Protein AF-A0A3L7N9A5-F1 (afdb_monomer_lite)

Sequence (93 aa):
MESMSAKCRDRLDGLDALGAVQVWLDGAYGVGEEPSLVALLRRKLNLDLFEREVRELLYDALDHGWSANVILERLKEADESSEGVYSPGSHPR

Radius of gyration: 15.94 Å; chains: 1; bounding box: 33×40×49 Å

Foldseek 3Di:
DDDPPVVLVVVLVPDALLRLLVCVLVVVDDDPCLLVNLVRLCVRLVAPDDSVVLVVLSVVCSVVVHHSVVSNVVSVVVRVVVVDDDDDDPDDD

pLDDT: mean 75.46, std 14.88, range [42.72, 89.75]

Secondary structure (DSSP, 8-state):
-----HHHHHHHHT--HHHHHHHHHTT-PPTT-HHHHHHHHHHHHT----HHHHHHHHHHHHHTT--HHHHHHHHHHHHHHHS----------

Structure (mmCIF, N/CA/C/O backbone):
data_AF-A0A3L7N9A5-F1
#
_entry.id   AF-A0A3L7N9A5-F1
#
loop_
_atom_site.group_PDB
_atom_site.id
_atom_site.type_symbol
_atom_site.label_atom_id
_atom_site.label_alt_id
_atom_site.label_comp_id
_atom_site.label_asym_id
_atom_site.label_entity_id
_atom_site.label_seq_id
_atom_site.pdbx_PDB_ins_code
_atom_site.Cartn_x
_atom_site.Cartn_y
_atom_site.Cartn_z
_atom_site.occupancy
_atom_site.B_iso_or_equiv
_atom_site.auth_seq_id
_atom_site.auth_comp_id
_atom_site.auth_asym_id
_atom_site.auth_atom_id
_atom_site.pdbx_PDB_model_num
ATOM 1 N N . MET A 1 1 ? -19.470 2.410 -18.252 1.00 42.72 1 MET A N 1
ATOM 2 C CA . MET A 1 1 ? -19.035 1.936 -16.922 1.00 42.72 1 MET A CA 1
ATOM 3 C C . MET A 1 1 ? -18.600 0.502 -17.102 1.00 42.72 1 MET A C 1
ATOM 5 O O . MET A 1 1 ? -19.433 -0.394 -17.059 1.00 42.72 1 MET A O 1
ATOM 9 N N . GLU A 1 2 ? -17.336 0.308 -17.464 1.00 46.69 2 GLU A N 1
ATOM 10 C CA . GLU A 1 2 ? -16.791 -1.031 -17.659 1.00 46.69 2 GLU A CA 1
ATOM 11 C C . GLU A 1 2 ? -16.704 -1.710 -16.299 1.00 46.69 2 GLU A C 1
ATOM 13 O O . GLU A 1 2 ? -16.210 -1.150 -15.321 1.00 46.69 2 GLU A O 1
ATOM 18 N N . SER A 1 3 ? -17.330 -2.877 -16.231 1.00 45.66 3 SER A N 1
ATOM 19 C CA . SER A 1 3 ? -17.403 -3.704 -15.046 1.00 45.66 3 SER A CA 1
ATOM 20 C C . SER A 1 3 ? -15.990 -3.987 -14.553 1.00 45.66 3 SER A C 1
ATOM 22 O O . SER A 1 3 ? -15.194 -4.560 -15.294 1.00 45.66 3 SER A O 1
ATOM 24 N N . MET A 1 4 ? -15.699 -3.624 -13.299 1.00 51.47 4 MET A N 1
ATOM 25 C CA . MET A 1 4 ? -14.591 -4.217 -12.550 1.00 51.47 4 MET A CA 1
ATOM 26 C C . MET A 1 4 ? -14.625 -5.720 -12.813 1.00 51.47 4 MET A C 1
ATOM 28 O O . MET A 1 4 ? -15.591 -6.393 -12.443 1.00 51.47 4 MET A O 1
ATOM 32 N N . SER A 1 5 ? -13.627 -6.234 -13.529 1.00 52.53 5 SER A N 1
ATOM 33 C CA . SER A 1 5 ? -13.573 -7.652 -13.850 1.00 52.53 5 SER A CA 1
ATOM 34 C C . SER A 1 5 ? -13.565 -8.397 -12.522 1.00 52.53 5 SER A C 1
ATOM 36 O O . SER A 1 5 ? -12.675 -8.183 -11.701 1.00 52.53 5 SER A O 1
ATOM 38 N N . ALA A 1 6 ? -14.569 -9.240 -12.268 1.00 56.00 6 ALA A N 1
ATOM 39 C CA . ALA A 1 6 ? -14.703 -9.971 -11.005 1.00 56.00 6 ALA A CA 1
ATOM 40 C C . ALA A 1 6 ? -13.410 -10.723 -10.621 1.00 56.00 6 ALA A C 1
ATOM 42 O O . ALA A 1 6 ? -13.132 -10.913 -9.443 1.00 56.00 6 ALA A O 1
ATOM 43 N N . LYS A 1 7 ? -12.583 -11.054 -11.622 1.00 57.06 7 LYS A N 1
ATOM 44 C CA . LYS A 1 7 ? -11.232 -11.615 -11.499 1.00 57.06 7 LYS A CA 1
ATOM 45 C C . LYS A 1 7 ? -10.250 -10.764 -10.696 1.00 57.06 7 LYS A C 1
ATOM 47 O O . LYS A 1 7 ? -9.435 -11.323 -9.974 1.00 57.06 7 LYS A O 1
ATOM 52 N N . CYS A 1 8 ? -10.301 -9.447 -10.833 1.00 55.34 8 CYS A N 1
ATOM 53 C CA . CYS A 1 8 ? -9.405 -8.532 -10.134 1.00 55.34 8 CYS A CA 1
ATOM 54 C C . CYS A 1 8 ? -9.763 -8.446 -8.653 1.00 55.34 8 CYS A C 1
ATOM 56 O O . CYS A 1 8 ? -8.902 -8.568 -7.788 1.00 55.34 8 CYS A O 1
ATOM 58 N N . ARG A 1 9 ? -11.065 -8.351 -8.362 1.00 58.91 9 ARG A N 1
ATOM 59 C CA . ARG A 1 9 ? -11.572 -8.369 -6.989 1.00 58.91 9 ARG A CA 1
ATOM 60 C C . ARG A 1 9 ? -11.284 -9.701 -6.294 1.00 58.91 9 ARG A C 1
ATOM 62 O O . ARG A 1 9 ? -10.866 -9.680 -5.151 1.00 58.91 9 ARG A O 1
ATOM 69 N N . ASP A 1 10 ? -11.470 -10.826 -6.982 1.00 60.69 10 ASP A N 1
ATOM 70 C CA . ASP A 1 10 ? -11.200 -12.172 -6.450 1.00 60.69 10 ASP A CA 1
ATOM 71 C C . ASP A 1 10 ? -9.701 -12.409 -6.190 1.00 60.69 10 ASP A C 1
ATOM 73 O O . ASP A 1 10 ? -9.319 -12.910 -5.135 1.00 60.69 10 ASP A O 1
ATOM 77 N N . ARG A 1 11 ? -8.830 -11.939 -7.098 1.00 65.12 11 ARG A N 1
ATOM 78 C CA . ARG A 1 11 ? -7.372 -11.944 -6.890 1.00 65.12 11 ARG A CA 1
ATOM 79 C C . ARG A 1 11 ? -6.951 -11.109 -5.688 1.00 65.12 11 ARG A C 1
ATOM 81 O O . ARG A 1 11 ? -6.029 -11.504 -4.987 1.00 65.12 11 ARG A O 1
ATOM 88 N N . LEU A 1 12 ? -7.601 -9.970 -5.472 1.00 65.69 12 LEU A N 1
ATOM 89 C CA . LEU A 1 12 ? -7.289 -9.074 -4.365 1.00 65.69 12 LEU A CA 1
ATOM 90 C C . LEU A 1 12 ? -7.850 -9.557 -3.030 1.00 65.69 12 LEU A C 1
ATOM 92 O O . LEU A 1 12 ? -7.167 -9.434 -2.022 1.00 65.69 12 LEU A O 1
ATOM 96 N N . ASP A 1 13 ? -9.043 -10.149 -3.011 1.00 65.69 13 ASP A N 1
ATOM 97 C CA . ASP A 1 13 ? -9.711 -10.604 -1.783 1.00 65.69 13 ASP A CA 1
ATOM 98 C C . ASP A 1 13 ? -8.870 -11.632 -0.997 1.00 65.69 13 ASP A C 1
ATOM 100 O O . ASP A 1 13 ? -8.869 -11.628 0.234 1.00 65.69 13 ASP A O 1
ATOM 104 N N . GLY A 1 14 ? -8.075 -12.445 -1.703 1.00 69.44 14 GLY A N 1
ATOM 105 C CA . GLY A 1 14 ? -7.147 -13.412 -1.109 1.00 69.44 14 GLY A CA 1
ATOM 106 C C . GLY A 1 14 ? -5.755 -12.875 -0.751 1.00 69.44 14 GLY A C 1
ATOM 107 O O . GLY A 1 14 ? -4.969 -13.614 -0.158 1.00 69.44 14 GLY A O 1
ATOM 108 N N . LEU A 1 15 ? -5.418 -11.631 -1.106 1.00 76.81 15 LEU A N 1
ATOM 109 C CA . LEU A 1 15 ? -4.091 -11.058 -0.868 1.00 76.81 15 LEU A CA 1
ATOM 110 C C . LEU A 1 15 ? -4.058 -10.235 0.424 1.00 76.81 15 LEU A C 1
ATOM 112 O O . LEU A 1 15 ? -4.972 -9.474 0.754 1.00 76.81 15 LEU A O 1
ATOM 116 N N . ASP A 1 16 ? -2.958 -10.356 1.162 1.00 84.44 16 ASP A N 1
ATOM 117 C CA . ASP A 1 16 ? -2.629 -9.408 2.223 1.00 84.44 16 ASP A CA 1
ATOM 118 C C . ASP A 1 16 ? -2.131 -8.084 1.647 1.00 84.44 16 ASP A C 1
ATOM 120 O O . ASP A 1 16 ? -1.755 -8.002 0.478 1.00 84.44 16 ASP A O 1
ATOM 124 N N . ALA A 1 17 ? -2.108 -7.039 2.481 1.00 85.38 17 ALA A N 1
ATOM 125 C CA . ALA A 1 17 ? -1.704 -5.692 2.073 1.00 85.38 17 ALA A CA 1
ATOM 126 C C . ALA A 1 17 ? -0.363 -5.690 1.316 1.00 85.38 17 ALA A C 1
ATOM 128 O O . ALA A 1 17 ? -0.222 -5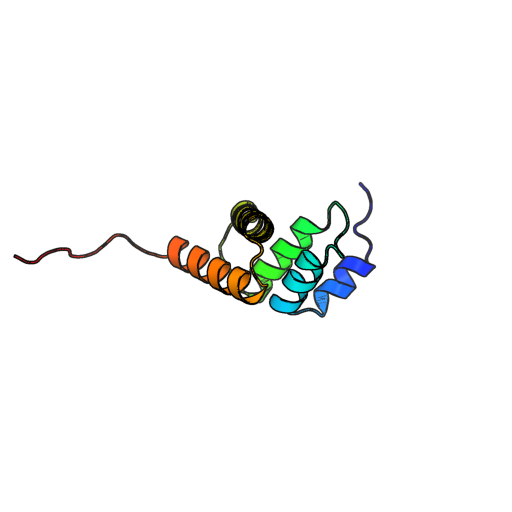.028 0.294 1.00 85.38 17 ALA A O 1
ATOM 129 N N . LEU A 1 18 ? 0.592 -6.511 1.762 1.00 87.31 18 LEU A N 1
ATOM 130 C CA . LEU A 1 18 ? 1.890 -6.669 1.110 1.00 87.31 18 LEU A CA 1
ATOM 131 C C . LEU A 1 18 ? 1.785 -7.282 -0.285 1.00 87.31 18 LEU A C 1
ATOM 133 O O . LEU A 1 18 ? 2.376 -6.758 -1.225 1.00 87.31 18 LEU A O 1
ATOM 137 N N . GLY A 1 19 ? 1.006 -8.355 -0.433 1.00 86.44 19 GLY A N 1
ATOM 138 C CA . GLY A 1 19 ? 0.778 -8.988 -1.729 1.00 86.44 19 GLY A CA 1
ATOM 139 C C . GLY A 1 19 ? 0.063 -8.046 -2.696 1.00 86.44 19 GLY A C 1
ATOM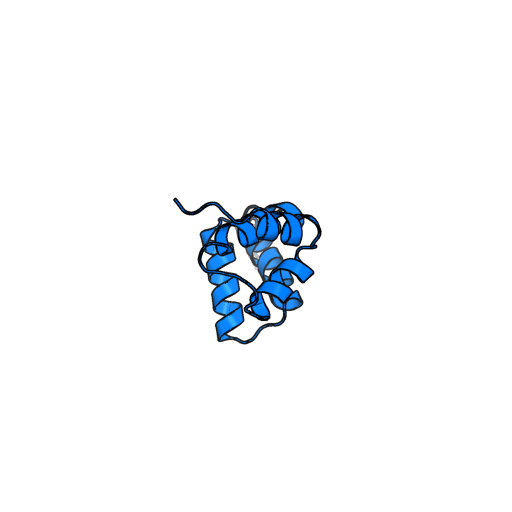 140 O O . GLY A 1 19 ? 0.431 -7.966 -3.863 1.00 86.44 19 GLY A O 1
ATOM 141 N N . ALA A 1 20 ? -0.898 -7.266 -2.201 1.00 84.94 20 ALA A N 1
ATOM 142 C CA . ALA A 1 20 ? -1.617 -6.290 -3.009 1.00 84.94 20 ALA A CA 1
ATOM 143 C C . ALA A 1 20 ? -0.688 -5.188 -3.556 1.00 84.94 20 ALA A C 1
ATOM 145 O O . ALA A 1 20 ? -0.762 -4.883 -4.747 1.00 84.94 20 ALA A O 1
ATOM 146 N N . VAL A 1 21 ? 0.221 -4.652 -2.726 1.00 86.81 21 VAL A N 1
ATOM 147 C CA . VAL A 1 21 ? 1.238 -3.670 -3.152 1.00 86.81 21 VAL A CA 1
ATOM 148 C C . VAL A 1 21 ? 2.286 -4.300 -4.072 1.00 86.81 21 VAL A C 1
ATOM 150 O O . VAL A 1 21 ? 2.694 -3.673 -5.042 1.00 86.81 21 VAL A O 1
ATOM 153 N N . GLN A 1 22 ? 2.714 -5.542 -3.827 1.00 86.56 22 GLN A N 1
ATOM 154 C CA . GLN A 1 22 ? 3.667 -6.221 -4.715 1.00 86.56 22 GLN A CA 1
ATOM 155 C C . GLN A 1 22 ? 3.108 -6.422 -6.123 1.00 86.56 22 GLN A C 1
ATOM 157 O O . GLN A 1 22 ? 3.798 -6.125 -7.091 1.00 86.56 22 GLN A O 1
ATOM 162 N N . VAL A 1 23 ? 1.860 -6.879 -6.246 1.00 82.81 23 VAL A N 1
ATOM 163 C CA . VAL A 1 23 ? 1.190 -7.028 -7.550 1.00 82.81 23 VAL A CA 1
ATOM 164 C C . VAL A 1 23 ? 1.065 -5.670 -8.253 1.00 82.81 23 VAL A C 1
ATOM 166 O O . VAL A 1 23 ? 1.112 -5.597 -9.479 1.00 82.81 23 VAL A O 1
ATOM 169 N N . TRP A 1 24 ? 0.937 -4.589 -7.481 1.00 81.94 24 TRP A N 1
ATOM 170 C CA . TRP A 1 24 ? 0.874 -3.229 -8.005 1.00 81.94 24 TRP A CA 1
ATOM 171 C C . TRP A 1 24 ? 2.225 -2.748 -8.531 1.00 81.94 24 TRP A C 1
ATOM 173 O O . TRP A 1 24 ? 2.296 -2.265 -9.658 1.00 81.94 24 TRP A O 1
ATOM 183 N N . LEU A 1 25 ? 3.301 -2.979 -7.777 1.00 82.75 25 LEU A N 1
ATOM 184 C CA . LEU A 1 25 ? 4.673 -2.704 -8.216 1.00 82.75 25 LEU A CA 1
ATOM 185 C C . LEU A 1 25 ? 5.084 -3.540 -9.438 1.00 82.75 25 LEU A C 1
ATOM 187 O O . LEU A 1 25 ? 5.838 -3.059 -10.277 1.00 82.75 25 LEU A O 1
ATOM 191 N N . ASP A 1 26 ? 4.568 -4.764 -9.566 1.00 83.06 26 ASP A N 1
ATOM 192 C CA . ASP A 1 26 ? 4.789 -5.638 -10.729 1.00 83.06 26 ASP A CA 1
ATOM 193 C C . ASP A 1 26 ? 4.095 -5.117 -12.006 1.00 83.06 26 ASP A C 1
ATOM 195 O O . ASP A 1 26 ? 4.294 -5.646 -13.097 1.00 83.06 26 ASP A O 1
ATOM 199 N N . GLY A 1 27 ? 3.264 -4.071 -11.897 1.00 76.12 27 GLY A N 1
ATOM 200 C CA . GLY A 1 27 ? 2.507 -3.527 -13.024 1.00 76.12 27 GLY A CA 1
ATOM 201 C C . GLY A 1 27 ? 1.392 -4.460 -13.503 1.00 76.12 27 GLY A C 1
ATOM 202 O O . GLY A 1 27 ? 0.837 -4.265 -14.582 1.00 76.12 27 GLY A O 1
ATOM 203 N N . ALA A 1 28 ? 1.027 -5.463 -12.701 1.00 73.00 28 ALA A N 1
ATOM 204 C CA . ALA A 1 28 ? -0.026 -6.426 -13.011 1.00 73.00 28 ALA A CA 1
ATOM 205 C C . ALA A 1 28 ? -1.451 -5.875 -12.766 1.00 73.00 28 ALA A C 1
ATOM 207 O O . ALA A 1 28 ? -2.413 -6.648 -12.757 1.00 73.00 28 ALA A O 1
ATOM 208 N N . TYR A 1 29 ? -1.585 -4.557 -12.578 1.00 68.44 29 TYR A N 1
ATOM 209 C CA . TYR A 1 29 ? -2.846 -3.831 -12.419 1.00 68.44 29 TYR A CA 1
ATOM 210 C C . TYR A 1 29 ? -3.275 -3.173 -13.732 1.00 68.44 29 TYR A C 1
ATOM 212 O O . TYR A 1 29 ? -2.503 -2.470 -14.381 1.00 68.44 29 TYR A O 1
ATOM 220 N N . GLY A 1 30 ? -4.536 -3.365 -14.102 1.00 65.19 30 GLY A N 1
ATOM 221 C CA . GLY A 1 30 ? -5.195 -2.646 -15.180 1.00 65.19 30 GLY A CA 1
ATOM 222 C C . GLY A 1 30 ? -5.647 -1.240 -14.773 1.00 65.19 30 GLY A C 1
ATOM 223 O O . GLY A 1 30 ? -5.843 -0.915 -13.598 1.00 65.19 30 GLY A O 1
ATOM 224 N N . VAL A 1 31 ? -5.859 -0.396 -15.784 1.00 61.09 31 VAL A N 1
ATOM 225 C CA . VAL A 1 31 ? -6.412 0.956 -15.622 1.00 61.09 31 VAL A CA 1
ATOM 226 C C . VAL A 1 31 ? -7.784 0.872 -14.938 1.00 61.09 31 VAL A C 1
ATOM 228 O O . VAL A 1 31 ? -8.696 0.225 -15.449 1.00 61.09 31 VAL A O 1
ATOM 231 N N . GLY A 1 32 ? -7.932 1.533 -13.784 1.00 70.88 32 GLY A N 1
ATOM 232 C CA . GLY A 1 32 ? -9.171 1.555 -12.990 1.00 70.88 32 GLY A CA 1
ATOM 233 C C . GLY A 1 32 ? -9.198 0.618 -11.774 1.00 70.88 32 GLY A C 1
ATOM 234 O O . G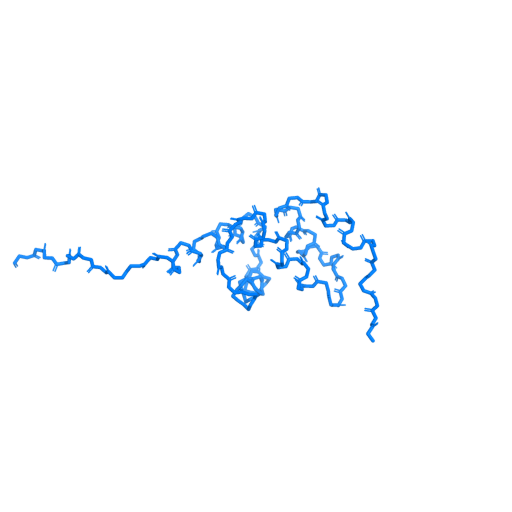LY A 1 32 ? -10.176 0.627 -11.025 1.00 70.88 32 GLY A O 1
ATOM 235 N N . GLU A 1 33 ? -8.139 -0.157 -11.533 1.00 73.88 33 GLU A N 1
ATOM 236 C CA . GLU A 1 33 ? -8.039 -1.058 -10.373 1.00 73.88 33 GLU A CA 1
ATOM 237 C C . GLU A 1 33 ? -7.424 -0.405 -9.119 1.00 73.88 33 GLU A C 1
ATOM 239 O O . GLU A 1 33 ? -7.630 -0.889 -8.005 1.00 73.88 33 GLU A O 1
ATOM 244 N N . GLU A 1 34 ? -6.749 0.737 -9.277 1.00 77.06 34 GLU A N 1
ATOM 245 C CA . GLU A 1 34 ? -6.178 1.559 -8.195 1.00 77.06 34 GLU A CA 1
ATOM 246 C C . GLU A 1 34 ? -7.119 1.797 -6.995 1.00 77.06 34 GLU A C 1
ATOM 248 O O . GLU A 1 34 ? -6.709 1.520 -5.867 1.00 77.06 34 GLU A O 1
ATOM 253 N N . PRO A 1 35 ? -8.382 2.248 -7.162 1.00 81.25 35 PRO A N 1
ATOM 254 C CA . PRO A 1 35 ? -9.267 2.476 -6.016 1.00 81.25 35 PRO A CA 1
ATOM 255 C C . PRO A 1 35 ? -9.589 1.187 -5.244 1.00 81.25 35 PRO A C 1
ATOM 257 O O . PRO A 1 35 ? -9.816 1.231 -4.035 1.00 81.25 35 PRO A O 1
ATOM 260 N N . SER A 1 36 ? -9.561 0.024 -5.905 1.00 81.81 36 SER A N 1
ATOM 261 C CA . SER A 1 36 ? -9.776 -1.268 -5.238 1.00 81.81 36 SER A CA 1
ATOM 262 C C . SER A 1 36 ? -8.581 -1.659 -4.373 1.00 81.81 36 SER A C 1
ATOM 264 O O . SER A 1 36 ? -8.771 -2.128 -3.251 1.00 81.81 36 SER A O 1
ATOM 266 N N . LEU A 1 37 ? -7.359 -1.422 -4.866 1.00 83.25 37 LEU A N 1
ATOM 267 C CA . LEU A 1 37 ? -6.134 -1.590 -4.082 1.00 83.25 37 LEU A CA 1
ATOM 268 C C . LEU A 1 37 ? -6.164 -0.693 -2.846 1.00 83.25 37 LEU A C 1
ATOM 270 O O . LEU A 1 37 ? -5.954 -1.174 -1.737 1.00 83.25 37 LEU A O 1
ATOM 274 N N . VAL A 1 38 ? -6.474 0.592 -3.019 1.00 87.06 38 VAL A N 1
ATOM 275 C CA . VAL A 1 38 ? -6.503 1.544 -1.903 1.00 87.06 38 VAL A CA 1
ATOM 276 C C . VAL A 1 38 ? -7.550 1.148 -0.859 1.00 87.06 38 VAL A C 1
ATOM 278 O O . VAL A 1 38 ? -7.252 1.128 0.335 1.00 87.06 38 VAL A O 1
ATOM 281 N N . ALA A 1 39 ? -8.757 0.767 -1.285 1.00 85.62 39 ALA A N 1
ATOM 282 C CA . ALA A 1 39 ? -9.796 0.291 -0.374 1.00 85.62 39 ALA A CA 1
ATOM 283 C C . ALA A 1 39 ? -9.363 -0.970 0.397 1.00 85.62 39 ALA A C 1
ATOM 285 O O . ALA A 1 39 ? -9.624 -1.082 1.598 1.00 85.62 39 ALA A O 1
ATOM 286 N N . LEU A 1 40 ? -8.672 -1.901 -0.269 1.00 86.06 40 LEU A N 1
ATOM 287 C CA . LEU A 1 40 ? -8.122 -3.093 0.370 1.00 86.06 40 LEU A CA 1
ATOM 288 C C . LEU A 1 40 ? -7.046 -2.733 1.394 1.00 86.06 40 LEU A C 1
ATOM 290 O O . LEU A 1 40 ? -7.101 -3.242 2.512 1.00 86.06 40 LEU A O 1
ATOM 294 N N . LEU A 1 41 ? -6.103 -1.855 1.043 1.00 86.56 41 LEU A N 1
ATOM 295 C CA . LEU A 1 41 ? -5.027 -1.427 1.940 1.00 86.56 41 LEU A CA 1
ATOM 296 C C . LEU A 1 41 ? -5.585 -0.779 3.199 1.00 86.56 41 LEU A C 1
ATOM 298 O O . LEU A 1 41 ? -5.232 -1.202 4.296 1.00 86.56 41 LEU A O 1
ATOM 302 N N . ARG A 1 42 ? -6.530 0.155 3.054 1.00 88.19 42 ARG A N 1
ATOM 303 C CA . ARG A 1 42 ? -7.208 0.792 4.191 1.00 88.19 42 ARG A CA 1
ATOM 304 C C . ARG A 1 42 ? -7.897 -0.230 5.085 1.00 88.19 42 ARG A C 1
ATOM 306 O O . ARG A 1 42 ? -7.727 -0.197 6.295 1.00 88.19 42 ARG A O 1
ATOM 313 N N . ARG A 1 43 ? -8.612 -1.196 4.497 1.00 86.19 43 ARG A N 1
ATOM 314 C CA . ARG A 1 43 ? -9.302 -2.248 5.257 1.00 86.19 43 ARG A CA 1
ATOM 315 C C . ARG A 1 43 ? -8.340 -3.212 5.959 1.00 86.19 43 ARG A C 1
ATOM 317 O O . ARG A 1 43 ? -8.622 -3.639 7.072 1.00 86.19 43 ARG A O 1
ATOM 324 N N . LYS A 1 44 ? -7.245 -3.606 5.303 1.00 87.25 44 LYS A N 1
ATOM 325 C CA . LYS A 1 44 ? -6.276 -4.590 5.821 1.00 87.25 44 LYS A CA 1
ATOM 326 C C . LYS A 1 44 ? -5.345 -3.997 6.873 1.00 87.25 44 LYS A C 1
ATOM 328 O O . LYS A 1 44 ? -4.987 -4.691 7.817 1.00 87.25 44 LYS A O 1
ATOM 333 N N . LEU A 1 45 ? -4.940 -2.747 6.685 1.00 84.06 45 LEU A N 1
ATOM 334 C CA . LEU A 1 45 ? -4.040 -2.026 7.584 1.00 84.06 45 LEU A CA 1
ATOM 335 C C . LEU A 1 45 ? -4.799 -1.202 8.629 1.00 84.06 45 LEU A C 1
ATOM 337 O O . LEU A 1 45 ? -4.169 -0.697 9.547 1.00 84.06 45 LEU A O 1
ATOM 341 N N . ASN A 1 46 ? -6.128 -1.124 8.507 1.00 86.75 46 ASN A N 1
ATOM 342 C CA . ASN A 1 46 ? -7.013 -0.335 9.357 1.00 86.75 46 ASN A CA 1
ATOM 343 C C . ASN A 1 46 ? -6.601 1.145 9.432 1.00 86.75 46 ASN A C 1
ATOM 345 O O . ASN A 1 46 ? -6.558 1.713 10.515 1.00 86.75 46 ASN A O 1
ATOM 349 N N . LEU A 1 47 ? -6.281 1.724 8.271 1.00 83.69 47 LEU A N 1
ATOM 350 C CA . LEU A 1 47 ? -5.837 3.114 8.137 1.00 83.69 47 LEU A CA 1
ATOM 351 C C . LEU A 1 47 ? -7.048 4.045 8.018 1.00 83.69 47 LEU A C 1
ATOM 353 O O . LEU A 1 47 ? -7.940 3.794 7.194 1.00 83.69 47 LEU A O 1
ATOM 357 N N . ASP A 1 48 ? -7.022 5.153 8.748 1.00 84.88 48 ASP A N 1
ATOM 358 C CA . ASP A 1 48 ? -7.970 6.267 8.643 1.00 84.88 48 ASP A CA 1
ATOM 359 C C . ASP A 1 48 ? -7.567 7.290 7.559 1.00 84.88 48 ASP A C 1
ATOM 361 O O . ASP A 1 48 ? -8.226 8.301 7.347 1.00 84.88 48 ASP A O 1
ATOM 365 N N . LEU A 1 49 ? -6.520 7.006 6.782 1.00 82.31 49 LEU A N 1
ATOM 366 C CA . LEU A 1 49 ? -6.098 7.842 5.653 1.00 82.31 49 LEU A CA 1
ATOM 367 C C . LEU A 1 49 ? -7.154 7.949 4.542 1.00 82.31 49 LEU A C 1
ATOM 369 O O . LEU A 1 49 ? -7.869 6.989 4.223 1.00 82.31 49 LEU A O 1
ATOM 373 N N . PHE A 1 50 ? -7.200 9.099 3.862 1.00 85.94 50 PHE A N 1
ATOM 374 C CA . PHE A 1 50 ? -8.037 9.274 2.675 1.00 85.94 50 PHE A CA 1
ATOM 375 C C . PHE A 1 50 ? -7.483 8.515 1.462 1.00 85.94 50 PHE A C 1
ATOM 377 O O . PHE A 1 50 ? -6.279 8.315 1.315 1.00 85.94 50 PHE A O 1
ATOM 384 N N . GLU A 1 51 ? -8.364 8.155 0.515 1.00 86.06 51 GLU A N 1
ATOM 385 C CA . GLU A 1 51 ? -7.958 7.456 -0.719 1.00 86.06 51 GLU A CA 1
ATOM 386 C C . GLU A 1 51 ? -6.856 8.212 -1.480 1.00 86.06 51 GLU A C 1
ATOM 388 O O . GLU A 1 51 ? -5.934 7.596 -2.011 1.00 86.06 51 GLU A O 1
ATOM 393 N N . ARG A 1 52 ? -6.933 9.549 -1.499 1.00 86.19 52 ARG A N 1
ATOM 394 C CA . ARG A 1 52 ? -5.924 10.402 -2.133 1.00 86.19 52 ARG A CA 1
ATOM 395 C C . ARG A 1 52 ? -4.552 10.246 -1.480 1.00 86.19 52 ARG A C 1
ATOM 397 O O . ARG A 1 52 ? -3.583 10.114 -2.207 1.00 86.19 52 ARG A O 1
ATOM 404 N N . GLU A 1 53 ? -4.474 10.229 -0.154 1.00 87.94 53 GLU A N 1
ATOM 405 C CA . GLU A 1 53 ? -3.196 10.157 0.570 1.00 87.94 53 GLU A CA 1
ATOM 406 C C . GLU A 1 53 ? -2.502 8.821 0.331 1.00 87.94 53 GLU A C 1
ATOM 408 O O . GLU A 1 53 ? -1.325 8.779 -0.020 1.00 87.94 53 GLU A O 1
ATOM 413 N N . VAL A 1 54 ? -3.262 7.724 0.417 1.00 88.06 54 VAL A N 1
ATOM 414 C CA . VAL A 1 54 ? -2.746 6.388 0.095 1.00 88.06 54 VAL A CA 1
ATOM 415 C C . VAL A 1 54 ? -2.246 6.341 -1.349 1.00 88.06 54 VAL A C 1
ATOM 417 O O . VAL A 1 54 ? -1.191 5.777 -1.625 1.00 88.06 54 VAL A O 1
ATOM 420 N N . ARG A 1 55 ? -2.991 6.949 -2.277 1.00 87.12 55 ARG A N 1
ATOM 421 C CA . ARG A 1 55 ? -2.625 7.004 -3.692 1.00 87.12 55 ARG A CA 1
ATOM 422 C C . ARG A 1 55 ? -1.354 7.821 -3.928 1.00 87.12 55 ARG A C 1
ATOM 424 O O . ARG A 1 55 ? -0.488 7.359 -4.659 1.00 87.12 55 ARG A O 1
ATOM 431 N N . GLU A 1 56 ? -1.237 9.007 -3.340 1.00 88.25 56 GLU A N 1
ATOM 432 C CA . GLU A 1 56 ? -0.038 9.843 -3.472 1.00 88.25 56 GLU A CA 1
ATOM 433 C C . GLU A 1 56 ? 1.201 9.112 -2.955 1.00 88.25 56 GLU A C 1
ATOM 435 O O . GLU A 1 56 ? 2.218 9.091 -3.639 1.00 88.25 56 GLU A O 1
ATOM 440 N N . LEU A 1 57 ? 1.083 8.417 -1.823 1.00 87.88 57 LEU A N 1
ATOM 441 C CA . LEU A 1 57 ? 2.174 7.634 -1.245 1.00 87.88 57 LEU A CA 1
ATOM 442 C C . LEU A 1 57 ? 2.565 6.441 -2.131 1.00 87.88 57 LEU A C 1
ATOM 444 O O . LEU A 1 57 ? 3.746 6.146 -2.296 1.00 87.88 57 LEU A O 1
ATOM 448 N N . LEU A 1 58 ? 1.587 5.780 -2.755 1.00 86.31 58 LEU A N 1
ATOM 449 C CA . LEU A 1 58 ? 1.852 4.753 -3.761 1.00 86.31 58 LEU A CA 1
ATOM 450 C C . LEU A 1 58 ? 2.635 5.334 -4.951 1.00 86.31 58 LEU A C 1
ATOM 452 O O . LEU A 1 58 ? 3.663 4.777 -5.329 1.00 86.31 58 LEU A O 1
ATOM 456 N N . TYR A 1 59 ? 2.201 6.459 -5.524 1.00 86.88 59 TYR A N 1
ATOM 457 C CA . TYR A 1 59 ? 2.911 7.091 -6.644 1.00 86.88 59 TYR A CA 1
ATOM 458 C C . TYR A 1 59 ? 4.326 7.547 -6.277 1.00 86.88 59 TYR A C 1
ATOM 460 O O . TYR A 1 59 ? 5.251 7.306 -7.050 1.00 86.88 59 TYR A O 1
ATOM 468 N N . ASP A 1 60 ? 4.501 8.142 -5.098 1.00 87.38 60 ASP A N 1
ATOM 469 C CA . ASP A 1 60 ? 5.808 8.521 -4.551 1.00 87.38 60 ASP A CA 1
ATOM 470 C C . ASP A 1 60 ? 6.728 7.296 -4.455 1.00 87.38 60 ASP A C 1
ATOM 472 O O . ASP A 1 60 ? 7.873 7.305 -4.903 1.00 87.38 60 ASP A O 1
ATOM 476 N N . ALA A 1 61 ? 6.181 6.173 -3.996 1.00 86.38 61 ALA A N 1
ATOM 477 C CA . ALA A 1 61 ? 6.904 4.920 -3.927 1.00 86.38 61 ALA A CA 1
ATOM 478 C C . ALA A 1 61 ? 7.315 4.354 -5.295 1.00 86.38 61 ALA A C 1
ATOM 480 O O . ALA A 1 61 ? 8.373 3.731 -5.384 1.00 86.38 61 ALA A O 1
ATOM 481 N N . LEU A 1 62 ? 6.528 4.555 -6.358 1.00 84.25 62 LEU A N 1
ATOM 482 C CA . LEU A 1 62 ? 6.957 4.195 -7.716 1.00 84.25 62 LEU A CA 1
ATOM 483 C C . LEU A 1 62 ? 8.094 5.086 -8.206 1.00 84.25 62 LEU A C 1
ATOM 485 O O . LEU A 1 62 ? 9.052 4.566 -8.774 1.00 84.25 62 LEU A O 1
ATOM 489 N N . ASP A 1 63 ? 7.999 6.396 -7.977 1.00 87.38 63 ASP A N 1
ATOM 490 C CA . ASP A 1 63 ? 9.023 7.362 -8.391 1.00 87.38 63 ASP A CA 1
ATOM 491 C C . ASP A 1 63 ? 10.360 7.089 -7.686 1.00 87.38 63 ASP A C 1
ATOM 493 O O . ASP A 1 63 ? 11.419 7.025 -8.311 1.00 87.38 63 ASP A O 1
ATOM 497 N N . HIS A 1 64 ? 10.294 6.793 -6.387 1.00 86.06 64 HIS A N 1
ATOM 498 C CA . HIS A 1 64 ? 11.454 6.455 -5.574 1.00 86.06 64 HIS A CA 1
ATOM 499 C C . HIS A 1 64 ? 11.894 4.980 -5.661 1.00 86.06 64 HIS A C 1
ATOM 501 O O . HIS A 1 64 ? 12.933 4.622 -5.095 1.00 86.06 64 HIS A O 1
ATOM 507 N N . GLY A 1 65 ? 11.132 4.110 -6.331 1.00 86.81 65 GLY A N 1
ATOM 508 C CA . GLY A 1 65 ? 11.429 2.678 -6.444 1.00 86.81 65 GLY A CA 1
ATOM 509 C C . GLY A 1 65 ? 11.393 1.924 -5.108 1.00 86.81 65 GLY A C 1
ATOM 510 O O . GLY A 1 65 ? 12.218 1.041 -4.860 1.00 86.81 65 GLY A O 1
ATOM 511 N N . TRP A 1 66 ? 10.477 2.285 -4.210 1.00 88.75 66 TRP A N 1
ATOM 512 C CA . TRP A 1 66 ? 10.346 1.649 -2.902 1.00 88.75 66 TRP A CA 1
ATOM 513 C C . TRP A 1 66 ? 9.789 0.229 -2.993 1.00 88.75 66 TRP A C 1
ATOM 515 O O . TRP A 1 66 ? 8.981 -0.127 -3.848 1.00 88.75 66 TRP A O 1
ATOM 525 N N . SER A 1 67 ? 10.211 -0.601 -2.041 1.00 88.81 67 SER A N 1
ATOM 526 C CA . SER A 1 67 ? 9.680 -1.953 -1.880 1.00 88.81 67 SER A CA 1
ATOM 527 C C . SER A 1 67 ? 8.332 -1.934 -1.162 1.00 88.81 67 SER A C 1
ATOM 529 O O . SER A 1 67 ? 8.099 -1.086 -0.306 1.00 88.81 67 SER A O 1
ATOM 531 N N . ALA A 1 68 ? 7.489 -2.940 -1.415 1.00 87.88 68 ALA A N 1
ATOM 532 C CA . ALA A 1 68 ? 6.163 -3.056 -0.801 1.00 87.88 68 ALA A CA 1
ATOM 533 C C . ALA A 1 68 ? 6.164 -2.899 0.732 1.00 87.88 68 ALA A C 1
ATOM 535 O O . ALA A 1 68 ? 5.290 -2.233 1.268 1.00 87.88 68 ALA A O 1
ATOM 536 N N . ASN A 1 69 ? 7.162 -3.445 1.438 1.00 88.94 69 ASN A N 1
ATOM 537 C CA . ASN A 1 69 ? 7.303 -3.257 2.889 1.00 88.94 69 ASN A CA 1
ATOM 538 C C . ASN A 1 69 ? 7.435 -1.782 3.286 1.00 88.94 69 ASN A C 1
ATOM 540 O O . ASN A 1 69 ? 6.706 -1.327 4.159 1.00 88.94 69 ASN A O 1
ATOM 544 N N . VAL A 1 70 ? 8.303 -1.037 2.597 1.00 89.06 70 VAL A N 1
ATOM 545 C CA . VAL A 1 70 ? 8.553 0.386 2.872 1.00 89.06 70 VAL A CA 1
ATOM 546 C C . VAL A 1 70 ? 7.275 1.196 2.669 1.00 89.06 70 VAL A C 1
ATOM 548 O O . VAL A 1 70 ? 6.962 2.069 3.466 1.00 89.06 70 VAL A O 1
ATOM 551 N N . ILE A 1 71 ? 6.498 0.865 1.638 1.00 89.75 71 ILE A N 1
ATOM 552 C CA . ILE A 1 71 ? 5.207 1.506 1.357 1.00 89.75 71 ILE A CA 1
ATOM 553 C C . ILE A 1 71 ? 4.224 1.267 2.505 1.00 89.75 71 ILE A C 1
ATOM 555 O O . ILE A 1 71 ? 3.551 2.193 2.945 1.00 89.75 71 ILE A O 1
ATOM 559 N N . LEU A 1 72 ? 4.143 0.033 3.009 1.00 89.25 72 LEU A N 1
ATOM 560 C CA . LEU A 1 72 ? 3.260 -0.300 4.126 1.00 89.25 72 LEU A CA 1
ATOM 561 C C . LEU A 1 72 ? 3.684 0.376 5.430 1.00 89.25 72 LEU A C 1
ATOM 563 O O . LEU A 1 72 ? 2.817 0.816 6.180 1.00 89.25 72 LEU A O 1
ATOM 567 N N . GLU A 1 73 ? 4.987 0.441 5.707 1.00 89.56 73 GLU A N 1
ATOM 568 C CA . GLU A 1 73 ? 5.522 1.175 6.857 1.00 89.56 73 GLU A CA 1
ATOM 569 C C . GLU A 1 73 ? 5.156 2.654 6.752 1.00 89.56 73 GLU A C 1
ATOM 571 O O . GLU A 1 73 ? 4.529 3.185 7.660 1.00 89.56 73 GLU A O 1
ATOM 576 N N . ARG A 1 74 ? 5.390 3.274 5.593 1.00 88.31 74 ARG A N 1
ATOM 577 C CA . ARG A 1 74 ? 5.061 4.681 5.351 1.00 88.31 74 ARG A CA 1
ATOM 578 C C . ARG A 1 74 ? 3.573 4.983 5.422 1.00 88.31 74 ARG A C 1
ATOM 580 O O . ARG A 1 74 ? 3.202 6.047 5.899 1.00 88.31 74 ARG A O 1
ATOM 587 N N . LEU A 1 75 ? 2.721 4.063 4.976 1.00 88.44 75 LEU A N 1
ATOM 588 C CA . LEU A 1 75 ? 1.273 4.191 5.133 1.00 88.44 75 LEU A CA 1
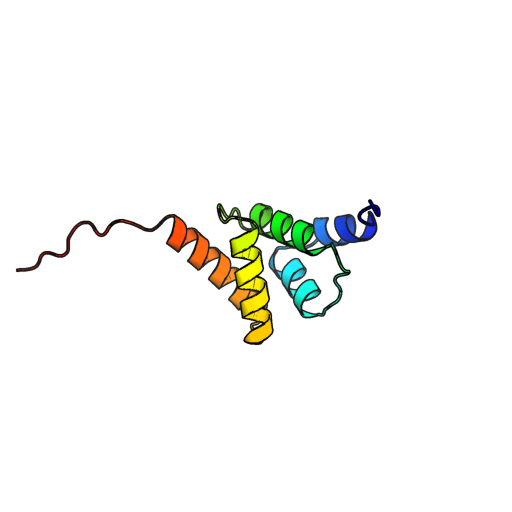ATOM 589 C C . LEU A 1 75 ? 0.867 4.203 6.607 1.00 88.44 75 LEU A C 1
ATOM 591 O O . LEU A 1 75 ? 0.027 5.009 6.985 1.00 88.44 75 LEU A O 1
ATOM 595 N N . LYS A 1 76 ? 1.475 3.353 7.440 1.00 87.19 76 LYS A N 1
ATOM 596 C CA . LYS A 1 76 ? 1.238 3.373 8.889 1.00 87.19 76 LYS A CA 1
ATOM 597 C C . LYS A 1 76 ? 1.809 4.629 9.537 1.00 87.19 76 LYS A C 1
ATOM 599 O O . LYS A 1 76 ? 1.108 5.270 10.299 1.00 87.19 76 LYS A O 1
ATOM 604 N N . GLU A 1 77 ? 3.022 5.036 9.171 1.00 86.88 77 GLU A N 1
ATOM 605 C CA . GLU A 1 77 ? 3.627 6.277 9.669 1.00 86.88 77 GLU A CA 1
ATOM 606 C C . GLU A 1 77 ? 2.789 7.510 9.301 1.00 86.88 77 GLU A C 1
ATOM 608 O O . GLU A 1 77 ? 2.674 8.437 10.100 1.00 86.88 77 GLU A O 1
ATOM 613 N N . ALA A 1 78 ? 2.198 7.538 8.102 1.00 84.31 78 ALA A N 1
ATOM 614 C CA . ALA A 1 78 ? 1.320 8.617 7.657 1.00 84.31 78 ALA A CA 1
ATOM 615 C C . ALA A 1 78 ? -0.008 8.632 8.428 1.00 84.31 78 ALA A C 1
ATOM 617 O O . ALA A 1 78 ? -0.490 9.703 8.785 1.00 84.31 78 ALA A O 1
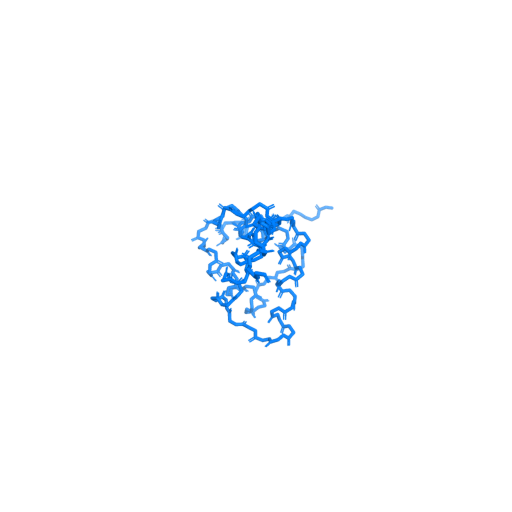ATOM 618 N N . ASP A 1 79 ? -0.570 7.461 8.720 1.00 83.69 79 ASP A N 1
ATOM 619 C CA . ASP A 1 79 ? -1.768 7.297 9.548 1.00 83.69 79 ASP A CA 1
ATOM 620 C C . ASP A 1 79 ? -1.516 7.737 10.999 1.00 83.69 79 ASP A C 1
ATOM 622 O O . ASP A 1 79 ? -2.228 8.586 11.532 1.00 83.69 79 ASP A O 1
ATOM 626 N N . GLU A 1 80 ? -0.406 7.291 11.590 1.00 77.94 80 GLU A N 1
ATOM 627 C C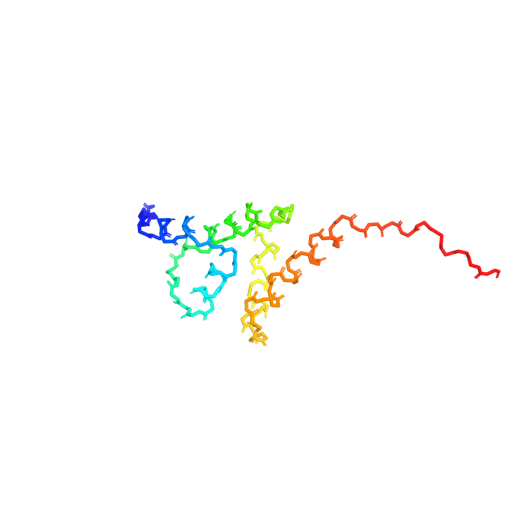A . GLU A 1 80 ? 0.044 7.719 12.918 1.00 77.94 80 GLU A CA 1
ATOM 628 C C . GLU A 1 80 ? 0.386 9.217 12.962 1.00 77.94 80 GLU A C 1
ATOM 630 O O . GLU A 1 80 ? 0.149 9.885 13.968 1.00 77.94 80 GLU A O 1
ATOM 635 N N . SER A 1 81 ? 0.903 9.777 11.863 1.00 68.88 81 SER A N 1
ATOM 636 C CA . SER A 1 81 ? 1.134 11.222 11.731 1.00 68.88 81 SER A CA 1
ATOM 637 C C . SER A 1 81 ? -0.167 12.009 11.559 1.00 68.88 81 SER A C 1
ATOM 639 O O . SER A 1 81 ? -0.211 13.184 11.919 1.00 68.88 81 SER A O 1
ATOM 641 N N . SER A 1 82 ? -1.229 11.375 11.052 1.00 61.72 82 SER A N 1
ATOM 642 C CA . SER A 1 82 ? -2.576 11.952 10.993 1.00 61.72 82 SER A CA 1
ATOM 643 C C . SER A 1 82 ? -3.218 12.014 12.390 1.00 61.72 82 SER A C 1
ATOM 645 O O . SER A 1 82 ? -3.869 13.005 12.725 1.00 61.72 82 SER A O 1
ATOM 647 N N . GLU A 1 83 ? -2.950 11.026 13.259 1.00 50.62 83 GLU A N 1
ATOM 648 C CA . GLU A 1 83 ? -3.392 11.000 14.670 1.00 50.62 83 GLU A CA 1
ATOM 649 C C . GLU A 1 83 ? -2.414 11.680 15.669 1.00 50.62 83 GLU A C 1
ATOM 651 O O . GLU A 1 83 ? -2.678 11.756 16.873 1.00 50.62 83 GLU A O 1
ATOM 656 N N . GLY A 1 84 ? -1.310 12.265 15.190 1.00 46.97 84 GLY A N 1
ATOM 657 C CA . GLY A 1 84 ? -0.198 12.771 16.006 1.00 46.97 84 GLY A CA 1
ATOM 658 C C . GLY A 1 84 ? -0.038 14.298 16.153 1.00 46.97 84 GLY A C 1
ATOM 659 O O . GLY A 1 84 ? 0.915 14.856 15.626 1.00 46.97 84 GLY A O 1
ATOM 660 N N . VAL A 1 85 ? -0.891 14.941 16.973 1.00 49.34 85 VAL A N 1
ATOM 661 C CA . VAL A 1 85 ? -0.519 15.800 18.145 1.00 49.34 85 VAL A CA 1
ATOM 662 C C . VAL A 1 85 ? 0.369 17.057 17.903 1.00 49.34 85 VAL A C 1
ATOM 664 O O . VAL A 1 85 ? 1.558 16.980 17.632 1.00 49.34 85 VAL A O 1
ATOM 667 N N . TYR A 1 86 ? -0.113 18.302 18.044 1.00 50.22 86 TYR A N 1
ATOM 668 C CA . TYR A 1 86 ? -0.341 19.038 19.310 1.00 50.22 86 TYR A CA 1
ATOM 669 C C . TYR A 1 86 ? 0.713 18.812 20.413 1.00 50.22 86 TYR A C 1
ATOM 671 O O . TYR A 1 86 ? 0.373 18.257 21.443 1.00 50.22 86 TYR A O 1
ATOM 679 N N . SER A 1 87 ? 1.967 19.259 20.268 1.00 44.91 87 SER A N 1
ATOM 680 C CA . SER A 1 87 ? 2.991 19.166 21.332 1.00 44.91 87 SER A CA 1
ATOM 681 C C . SER A 1 87 ? 2.507 19.699 22.701 1.00 44.91 87 SER A C 1
ATOM 683 O O . SER A 1 87 ? 2.435 20.920 22.880 1.00 44.91 87 SER A O 1
ATOM 685 N N . PRO A 1 88 ? 2.243 18.858 23.724 1.00 54.59 88 PRO A N 1
ATOM 686 C CA . PRO A 1 88 ? 2.096 19.325 25.091 1.00 54.59 88 PRO A CA 1
ATOM 687 C C . PRO A 1 88 ? 3.489 19.350 25.731 1.00 54.59 88 PRO A C 1
ATOM 689 O O . PRO A 1 88 ? 4.024 18.326 26.141 1.00 54.59 88 PRO A O 1
ATOM 692 N N . GLY A 1 89 ? 4.084 20.539 25.820 1.00 49.84 89 GLY A N 1
ATOM 693 C CA . GLY A 1 89 ? 5.249 20.774 26.674 1.00 49.84 89 GLY A CA 1
ATOM 694 C C . GLY A 1 89 ? 6.611 20.700 25.984 1.00 49.84 89 GLY A C 1
ATOM 695 O O . GLY A 1 89 ? 7.412 19.811 26.248 1.00 49.84 89 GLY A O 1
ATOM 696 N N . SER A 1 90 ? 6.957 21.745 25.232 1.00 44.47 90 SER A N 1
ATOM 697 C CA . SER A 1 90 ? 8.316 22.289 25.323 1.00 44.47 90 SER A CA 1
ATOM 698 C C . SER A 1 90 ? 8.341 23.329 26.447 1.00 44.47 90 SER A C 1
ATOM 700 O O . SER A 1 90 ? 8.051 24.504 26.246 1.00 44.47 90 SER A O 1
ATOM 702 N N . HIS A 1 91 ? 8.627 22.869 27.662 1.00 51.94 91 HIS A N 1
ATOM 703 C CA . HIS A 1 91 ? 9.404 23.622 28.648 1.00 51.94 91 HIS A CA 1
ATOM 704 C C . HIS A 1 91 ? 10.477 22.657 29.143 1.00 51.94 91 HIS A C 1
ATOM 706 O O . HIS A 1 91 ? 10.157 21.610 29.706 1.00 51.94 91 HIS A O 1
ATOM 712 N N . PRO A 1 92 ? 11.743 22.953 28.839 1.00 54.94 92 PRO A N 1
ATOM 713 C CA . PRO A 1 92 ? 12.604 23.553 29.861 1.00 54.94 92 PRO A CA 1
ATOM 714 C C . PRO A 1 92 ? 13.484 24.667 29.255 1.00 54.94 92 PRO A C 1
ATOM 716 O O . PRO A 1 92 ? 13.853 24.589 28.091 1.00 54.94 92 PRO A O 1
ATOM 719 N N . ARG A 1 93 ? 13.902 25.726 29.942 1.00 48.97 93 ARG A N 1
ATOM 720 C CA . ARG A 1 93 ? 13.762 26.219 31.312 1.00 48.97 93 ARG A CA 1
ATOM 721 C C . ARG A 1 93 ? 13.947 27.739 31.235 1.00 48.97 93 ARG A C 1
ATOM 723 O O . ARG A 1 93 ? 14.720 28.164 30.347 1.00 48.97 93 ARG A O 1
#